Protein AF-A0A8J3Q5B9-F1 (afdb_monomer)

Secondary structure (DSSP, 8-state):
-EEEEE-GGGSS-EEEEE--S--SSHHHHHHHTT--EEEETTTEEEEEEEETTBS-TTT---SSSPPTTSEEEEEEE-TTS--EE-SS-TTT--PPTT-EEEEEEESSPPPSS--

Organism: NCBI:txid1392758

Solvent-accessible surface area (backbone atoms only — not comparable to full-atom values): 6267 Å² total; per-residue (Å²): 58,44,34,39,41,23,34,54,92,74,50,89,46,74,46,75,36,56,15,75,77,78,40,74,11,48,47,49,31,43,45,54,30,70,48,49,75,38,39,12,70,72,59,37,71,82,39,55,53,23,52,74,63,40,56,42,66,89,79,46,76,29,56,54,84,65,52,79,67,53,31,65,31,51,31,42,26,45,70,75,46,63,81,37,79,53,93,55,54,46,77,72,38,60,62,62,86,73,32,27,40,36,30,11,45,29,61,65,57,74,51,94,61,81,73

pLDDT: mean 96.19, std 2.31, range [87.81, 98.69]

Sequence (115 aa):
MTVVVDFASLGGGVTRACALGDPASGLTALTGAGFTITGTKRWGLAFVCRINGLPTAATEPCLNTPSASAYWSYWHATPGGTWSYSSAGASSYNPAPGTVEGWAFGSGAAPSVAP

Foldseek 3Di:
DKEWEAADPQDPGIDIFAQPDFQQFLVSRLVSRPWDWFAAPVPTLLFTADINCPPPCVVGVRHDHDDLFWGKWKWKAAQQGDTDGDPDRRVRDGDDPRIYIYIYTGNRDGRPDGD

Structure (mmCIF, N/CA/C/O backbone):
data_AF-A0A8J3Q5B9-F1
#
_entry.id   AF-A0A8J3Q5B9-F1
#
loop_
_atom_site.group_PDB
_atom_site.id
_atom_site.type_symbol
_atom_site.label_atom_id
_atom_site.label_alt_id
_atom_site.label_comp_id
_atom_site.label_asym_id
_atom_site.label_entity_id
_atom_site.label_seq_id
_atom_site.pdbx_PDB_ins_code
_atom_site.Cartn_x
_atom_site.Cartn_y
_atom_site.Cartn_z
_atom_site.occupancy
_atom_site.B_iso_or_equiv
_atom_site.auth_seq_id
_atom_site.auth_comp_id
_atom_site.auth_asym_id
_atom_site.auth_atom_id
_atom_site.pdbx_PDB_model_num
ATOM 1 N N . MET A 1 1 ? -9.323 -6.826 9.327 1.00 93.44 1 MET A N 1
ATOM 2 C CA . MET A 1 1 ? -9.078 -5.397 9.008 1.00 93.44 1 MET A CA 1
ATOM 3 C C . MET A 1 1 ? -9.114 -5.169 7.507 1.00 93.44 1 MET A C 1
ATOM 5 O O . MET A 1 1 ? -8.877 -6.116 6.760 1.00 93.44 1 MET A O 1
ATOM 9 N N . THR A 1 2 ? -9.420 -3.947 7.073 1.00 96.56 2 THR A N 1
ATOM 10 C CA . THR A 1 2 ? -9.440 -3.578 5.647 1.00 96.56 2 THR A CA 1
ATOM 11 C C . THR A 1 2 ? -8.056 -3.116 5.215 1.00 96.56 2 THR A C 1
ATOM 13 O O . THR A 1 2 ? -7.428 -2.318 5.905 1.00 96.56 2 THR A O 1
ATOM 16 N N . VAL A 1 3 ? -7.606 -3.592 4.058 1.00 98.12 3 VAL A N 1
ATOM 17 C CA . VAL A 1 3 ? -6.393 -3.130 3.386 1.00 98.12 3 VAL A CA 1
ATOM 18 C C . VAL A 1 3 ? -6.785 -2.486 2.065 1.00 98.12 3 VAL A C 1
ATOM 20 O O . VAL A 1 3 ? -7.493 -3.089 1.254 1.00 98.12 3 VAL A O 1
ATOM 23 N N . VAL A 1 4 ? -6.319 -1.261 1.855 1.00 98.62 4 VAL A N 1
ATOM 24 C CA . VAL A 1 4 ? -6.505 -0.483 0.631 1.00 98.62 4 VAL A CA 1
ATOM 25 C C . VAL A 1 4 ? -5.168 -0.381 -0.092 1.00 98.62 4 VAL A C 1
ATOM 27 O O . VAL A 1 4 ? -4.168 0.006 0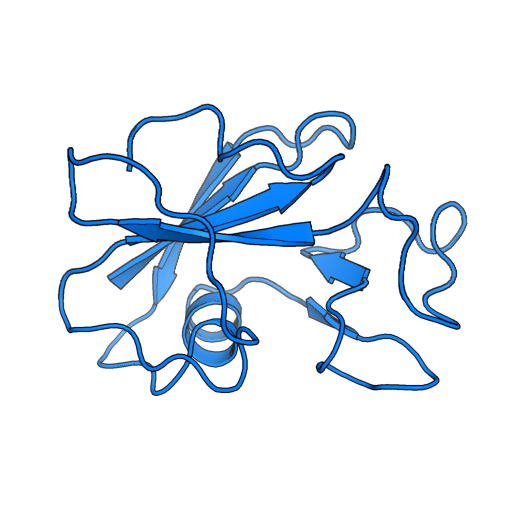.506 1.00 98.62 4 VAL A O 1
ATOM 30 N N . VAL A 1 5 ? -5.150 -0.699 -1.384 1.00 98.69 5 VAL A N 1
ATOM 31 C CA . VAL A 1 5 ? -3.991 -0.498 -2.261 1.00 98.69 5 VAL A CA 1
ATOM 32 C C . VAL A 1 5 ? -4.416 0.373 -3.435 1.00 98.69 5 VAL A C 1
ATOM 34 O O . VAL A 1 5 ? -5.255 -0.029 -4.239 1.00 98.69 5 VAL A O 1
ATOM 37 N N . ASP A 1 6 ? -3.839 1.565 -3.523 1.00 98.69 6 ASP A N 1
ATOM 38 C CA . ASP A 1 6 ? -4.010 2.507 -4.622 1.00 98.69 6 ASP A CA 1
ATOM 39 C C . ASP A 1 6 ? -2.792 2.452 -5.547 1.00 98.69 6 ASP A C 1
ATOM 41 O O . ASP A 1 6 ? -1.683 2.862 -5.190 1.00 98.69 6 ASP A O 1
ATOM 45 N N . PHE A 1 7 ? -2.998 1.922 -6.749 1.00 98.19 7 PHE A N 1
ATOM 46 C CA . PHE A 1 7 ? -1.939 1.791 -7.744 1.00 98.19 7 PHE A CA 1
ATOM 47 C C . PHE A 1 7 ? -1.651 3.104 -8.489 1.00 98.19 7 PHE A C 1
ATOM 49 O O . PHE A 1 7 ? -0.633 3.198 -9.176 1.00 98.19 7 PHE A O 1
ATOM 56 N N . ALA A 1 8 ? -2.509 4.121 -8.343 1.00 97.00 8 ALA A N 1
ATOM 57 C CA . ALA A 1 8 ? -2.348 5.453 -8.913 1.00 97.00 8 ALA A CA 1
ATOM 58 C C . ALA A 1 8 ? -1.903 5.423 -10.392 1.00 97.00 8 ALA A C 1
ATOM 60 O O . ALA A 1 8 ? -2.576 4.847 -11.251 1.00 97.00 8 ALA A O 1
ATOM 61 N N . SER A 1 9 ? -0.754 6.030 -10.699 1.00 95.81 9 SER A N 1
ATOM 62 C CA . SER A 1 9 ? -0.209 6.137 -12.057 1.00 95.81 9 SER A CA 1
ATOM 63 C C . SER A 1 9 ? 0.232 4.807 -12.675 1.00 95.81 9 SER A C 1
ATOM 65 O O . SER A 1 9 ? 0.487 4.765 -13.877 1.00 95.81 9 SER A O 1
ATOM 67 N N . LEU A 1 10 ? 0.300 3.716 -11.903 1.00 96.12 10 LEU A N 1
ATOM 68 C CA . LEU A 1 10 ? 0.607 2.380 -12.427 1.00 96.12 10 LEU A CA 1
ATOM 69 C C . LEU A 1 10 ? -0.585 1.726 -13.135 1.00 96.12 10 LEU A C 1
ATOM 71 O O . LEU A 1 10 ? -0.406 0.700 -13.791 1.00 96.12 10 LEU A O 1
ATOM 75 N N . GLY A 1 11 ? -1.785 2.304 -13.018 1.00 89.75 11 GLY A N 1
ATOM 76 C CA . GLY A 1 11 ? -3.022 1.665 -13.461 1.00 89.75 11 GLY A CA 1
ATOM 77 C C . GLY A 1 11 ? -3.461 0.543 -12.513 1.00 89.75 11 GLY A C 1
ATOM 78 O O . GLY A 1 11 ? -2.745 0.171 -11.594 1.00 89.75 11 GLY A O 1
ATOM 79 N N . GLY A 1 12 ? -4.675 0.017 -12.694 1.00 87.81 12 GLY A N 1
ATOM 80 C CA . GLY A 1 12 ? -5.274 -0.967 -11.771 1.00 87.81 12 GLY A CA 1
ATOM 81 C C . GLY A 1 12 ? -6.176 -0.360 -10.688 1.00 87.81 12 GLY A C 1
ATOM 82 O O . GLY A 1 12 ? -6.898 -1.092 -10.017 1.00 87.81 12 GLY A O 1
ATOM 83 N N . GLY A 1 13 ? -6.210 0.972 -10.576 1.00 96.38 13 GLY A N 1
ATOM 84 C CA . GLY A 1 13 ? -7.139 1.699 -9.709 1.00 96.38 13 GLY A CA 1
ATOM 85 C C . GLY A 1 13 ? -6.895 1.451 -8.221 1.00 96.38 13 GLY A C 1
ATOM 86 O O . GLY A 1 13 ? -5.767 1.213 -7.794 1.00 96.38 13 GLY A O 1
ATOM 87 N N . VAL A 1 14 ? -7.966 1.515 -7.432 1.00 98.12 14 VAL A N 1
ATOM 88 C CA . VAL A 1 14 ? -7.924 1.247 -5.992 1.00 98.12 14 VAL A CA 1
ATOM 89 C C . VAL A 1 14 ? -8.543 -0.111 -5.708 1.00 98.12 14 VAL A C 1
ATOM 91 O O . VAL A 1 14 ? -9.702 -0.356 -6.036 1.00 98.12 14 VAL A O 1
ATOM 94 N N . THR A 1 15 ? -7.781 -0.985 -5.059 1.00 98.12 15 THR A N 1
ATOM 95 C CA . THR A 1 15 ? -8.238 -2.306 -4.621 1.00 98.12 15 THR A CA 1
ATOM 96 C C . THR A 1 15 ? -8.426 -2.323 -3.112 1.00 98.12 15 THR A C 1
ATOM 98 O O . THR A 1 15 ? -7.614 -1.778 -2.366 1.00 98.12 15 THR A O 1
ATOM 101 N N . ARG A 1 16 ? -9.493 -2.981 -2.656 1.00 97.50 16 ARG A N 1
ATOM 102 C CA . ARG A 1 16 ? -9.773 -3.215 -1.238 1.00 97.50 16 ARG A CA 1
ATOM 103 C C . ARG A 1 16 ? -9.888 -4.709 -0.987 1.00 97.50 16 ARG A C 1
ATOM 105 O O . ARG A 1 16 ? -10.587 -5.396 -1.728 1.00 97.50 16 ARG A O 1
ATOM 112 N N . ALA A 1 17 ? -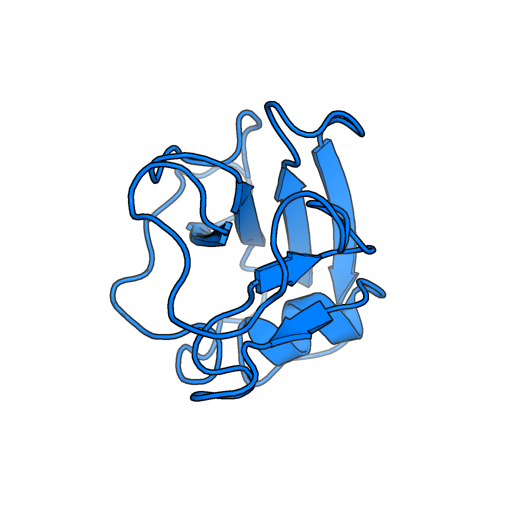9.240 -5.193 0.061 1.00 97.25 17 ALA A N 1
ATOM 113 C CA . ALA A 1 17 ? -9.385 -6.568 0.516 1.00 97.25 17 ALA A CA 1
ATOM 114 C C . ALA A 1 17 ? -9.294 -6.646 2.043 1.00 97.25 17 ALA A C 1
ATOM 116 O O . ALA A 1 17 ? -8.886 -5.693 2.708 1.00 97.25 17 ALA A O 1
ATOM 117 N N . CYS A 1 18 ? -9.706 -7.778 2.606 1.00 96.44 18 CYS A N 1
ATOM 118 C CA . CYS A 1 18 ? -9.751 -7.976 4.048 1.00 96.44 18 CYS A CA 1
ATOM 119 C C . CYS A 1 18 ? -8.644 -8.930 4.490 1.00 96.44 18 CYS A C 1
ATOM 121 O O . CYS A 1 18 ? -8.591 -10.062 4.020 1.00 96.44 18 CYS A O 1
ATOM 123 N N . ALA A 1 19 ? -7.828 -8.503 5.453 1.00 95.00 19 ALA A N 1
ATOM 124 C CA . ALA A 1 19 ? -6.985 -9.409 6.223 1.00 95.00 19 ALA A CA 1
ATOM 125 C C . ALA A 1 19 ? -7.790 -9.960 7.407 1.00 95.00 19 ALA A C 1
ATOM 127 O O . ALA A 1 19 ? -8.389 -9.188 8.170 1.00 95.00 19 ALA A O 1
ATOM 128 N N . LEU A 1 20 ? -7.829 -11.285 7.547 1.00 90.56 20 LEU A N 1
ATOM 129 C CA . LEU A 1 20 ? -8.510 -11.958 8.654 1.00 90.56 20 LEU A CA 1
ATOM 130 C C . LEU A 1 20 ? -7.662 -11.918 9.934 1.00 90.56 20 LEU A C 1
ATOM 132 O O . LEU A 1 20 ? -6.435 -11.904 9.874 1.00 90.56 20 LEU A O 1
ATOM 136 N N . GLY A 1 21 ? -8.328 -11.945 11.090 1.00 89.25 21 GLY A N 1
ATOM 137 C CA . GLY A 1 21 ? -7.672 -11.946 12.399 1.00 89.25 21 GLY A CA 1
ATOM 138 C C . GLY A 1 21 ? -7.086 -10.588 12.797 1.00 89.25 21 GLY A C 1
ATOM 139 O O . GLY A 1 21 ? -7.636 -9.542 12.442 1.00 89.25 21 GLY A O 1
ATOM 140 N N . ASP A 1 22 ? -5.983 -10.645 13.547 1.00 92.81 22 ASP A N 1
ATOM 141 C CA . ASP A 1 22 ? -5.237 -9.504 14.089 1.00 92.81 22 ASP A CA 1
ATOM 142 C C . ASP A 1 22 ? -3.787 -9.529 13.561 1.00 92.81 22 ASP A C 1
ATOM 144 O O . ASP A 1 22 ? -2.911 -10.160 14.161 1.00 92.81 22 ASP A O 1
ATOM 148 N N . PRO A 1 23 ? -3.531 -8.975 12.360 1.00 95.19 23 PRO A N 1
ATOM 149 C CA . PRO A 1 23 ? -2.198 -8.955 11.775 1.00 95.19 23 PRO A CA 1
ATOM 150 C C . PRO A 1 23 ? -1.216 -8.162 12.638 1.00 95.19 23 PRO A C 1
ATOM 152 O O . PRO A 1 23 ? -1.432 -6.990 12.910 1.00 95.19 23 PRO A O 1
ATOM 155 N N . ALA A 1 24 ? -0.079 -8.771 12.972 1.00 96.69 24 ALA A N 1
ATOM 156 C CA . ALA A 1 24 ? 0.939 -8.160 13.831 1.00 96.69 24 ALA A CA 1
ATOM 157 C C . ALA A 1 24 ? 1.710 -6.992 13.178 1.00 96.69 24 ALA A C 1
ATOM 159 O O . ALA A 1 24 ? 2.545 -6.356 13.821 1.00 96.69 24 ALA A O 1
ATOM 160 N N . SER A 1 25 ? 1.508 -6.761 11.877 1.00 97.56 25 SER A N 1
ATOM 161 C CA . SER A 1 25 ? 2.125 -5.669 11.128 1.00 97.56 25 SER A CA 1
ATOM 162 C C . SER A 1 25 ? 1.381 -5.294 9.842 1.00 97.56 25 SER A C 1
ATOM 164 O O . SER A 1 25 ? 0.651 -6.118 9.278 1.00 97.56 25 SER A O 1
ATOM 166 N N . GLY A 1 26 ? 1.652 -4.104 9.301 1.00 97.12 26 GLY A N 1
ATOM 167 C CA . GLY A 1 26 ? 1.161 -3.675 7.985 1.00 97.12 26 GLY A CA 1
ATOM 168 C C . GLY A 1 26 ? 1.530 -4.623 6.836 1.00 97.12 26 GLY A C 1
ATOM 169 O O . GLY A 1 26 ? 0.715 -4.865 5.947 1.00 97.12 26 GLY A O 1
ATOM 170 N N . LEU A 1 27 ? 2.721 -5.236 6.865 1.00 97.62 27 LEU A N 1
ATOM 171 C CA . LEU A 1 27 ? 3.098 -6.260 5.880 1.00 97.62 27 LEU A CA 1
ATOM 172 C C . LEU A 1 27 ? 2.253 -7.525 6.008 1.00 97.62 27 LEU A C 1
ATOM 174 O O . LEU A 1 27 ? 1.821 -8.071 4.995 1.00 97.62 27 LEU A O 1
ATOM 178 N N . THR A 1 28 ? 2.009 -7.989 7.236 1.00 97.62 28 THR A N 1
ATOM 179 C CA . THR A 1 28 ? 1.152 -9.162 7.466 1.00 97.62 28 THR A CA 1
ATOM 180 C C . TH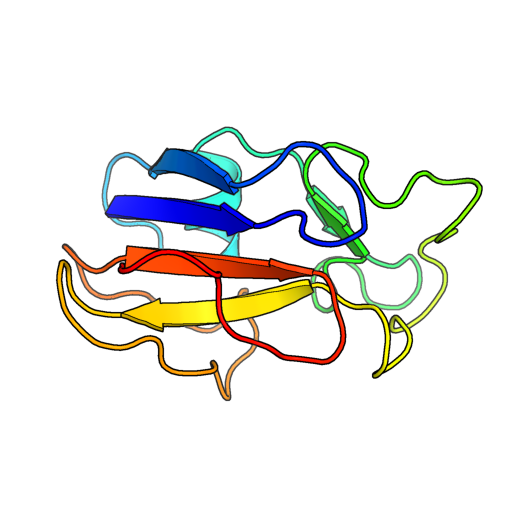R A 1 28 ? -0.309 -8.875 7.143 1.00 97.62 28 THR A C 1
ATOM 182 O O . THR A 1 28 ? -1.008 -9.769 6.678 1.00 97.62 28 THR A O 1
ATOM 185 N N . ALA A 1 29 ? -0.768 -7.633 7.326 1.00 97.94 29 ALA A N 1
ATOM 186 C CA . ALA A 1 29 ? -2.084 -7.209 6.874 1.00 97.94 29 ALA A CA 1
ATOM 187 C C . ALA A 1 29 ? -2.155 -7.258 5.343 1.00 97.94 29 ALA A C 1
ATOM 189 O O . ALA A 1 29 ? -3.060 -7.872 4.786 1.00 97.94 29 ALA A O 1
ATOM 190 N N . LEU A 1 30 ? -1.164 -6.686 4.653 1.00 98.31 30 LEU A N 1
ATOM 191 C CA . LEU A 1 30 ? -1.124 -6.650 3.193 1.00 98.31 30 LEU A CA 1
ATOM 192 C C . LEU A 1 30 ? -1.117 -8.056 2.575 1.00 98.31 30 LEU A C 1
ATOM 194 O O . LEU A 1 30 ? -1.946 -8.355 1.715 1.00 98.31 30 LEU A O 1
ATOM 198 N N . THR A 1 31 ? -0.240 -8.948 3.038 1.00 97.81 31 THR A N 1
ATOM 199 C CA . THR A 1 31 ? -0.195 -10.329 2.529 1.00 97.81 31 THR A CA 1
ATOM 200 C C . THR A 1 31 ? -1.394 -11.156 2.983 1.00 97.81 31 THR A C 1
ATOM 202 O O . THR A 1 31 ? -1.937 -11.922 2.190 1.00 97.81 31 THR A O 1
ATOM 205 N N . GLY A 1 32 ? -1.864 -10.967 4.219 1.00 97.56 32 GLY A N 1
ATOM 206 C CA . GLY A 1 32 ? -3.062 -11.619 4.750 1.00 97.56 32 GLY A CA 1
ATOM 207 C C . GLY A 1 32 ? -4.349 -11.221 4.022 1.00 97.56 32 GLY A C 1
ATOM 208 O O . GLY A 1 32 ? -5.291 -12.006 3.981 1.00 97.56 32 GLY A O 1
ATOM 209 N N . ALA A 1 33 ? -4.378 -10.038 3.402 1.00 97.94 33 ALA A N 1
ATOM 210 C CA . ALA A 1 33 ? -5.452 -9.590 2.518 1.00 97.94 33 ALA A CA 1
ATOM 211 C C . ALA A 1 33 ? -5.340 -10.141 1.080 1.00 97.94 33 ALA A C 1
ATOM 213 O O . ALA A 1 33 ? -6.181 -9.831 0.239 1.00 97.94 33 ALA A O 1
ATOM 214 N N . GLY A 1 34 ? -4.327 -10.964 0.787 1.00 98.12 34 GLY A N 1
ATOM 215 C CA . GLY A 1 34 ? -4.155 -11.642 -0.501 1.00 98.12 34 GLY A CA 1
ATOM 216 C C . GLY A 1 34 ? -3.304 -10.885 -1.521 1.00 98.12 34 GLY A C 1
ATOM 217 O O . GLY A 1 34 ? -3.182 -11.335 -2.660 1.00 98.12 34 GLY A O 1
ATOM 218 N N . PHE A 1 35 ? -2.690 -9.761 -1.143 1.00 98.44 35 PHE A N 1
ATOM 219 C CA . PHE A 1 35 ? -1.773 -9.052 -2.029 1.00 98.44 35 PHE A CA 1
ATOM 220 C C . PHE A 1 35 ? -0.407 -9.739 -2.065 1.00 98.44 35 PHE A C 1
ATOM 222 O O . PHE A 1 35 ? 0.168 -10.104 -1.038 1.00 98.44 35 PHE A O 1
ATOM 229 N N . THR A 1 36 ? 0.152 -9.868 -3.264 1.00 98.19 36 THR A N 1
ATOM 230 C CA . THR A 1 36 ? 1.534 -10.323 -3.434 1.00 98.19 36 THR A CA 1
ATOM 231 C C . THR A 1 36 ? 2.473 -9.135 -3.307 1.00 98.19 36 THR A C 1
ATOM 233 O O . THR A 1 36 ? 2.193 -8.059 -3.833 1.00 98.19 36 THR A O 1
ATOM 236 N N . ILE A 1 37 ? 3.598 -9.320 -2.619 1.00 98.19 37 ILE A N 1
ATOM 237 C CA . ILE A 1 37 ? 4.574 -8.253 -2.394 1.00 98.19 37 ILE A CA 1
ATOM 238 C C . ILE A 1 37 ? 5.962 -8.689 -2.832 1.00 98.19 37 ILE A C 1
ATOM 240 O O . ILE A 1 37 ? 6.343 -9.851 -2.702 1.00 98.19 37 ILE A O 1
ATOM 244 N N . THR A 1 38 ? 6.738 -7.748 -3.353 1.00 98.31 38 THR A N 1
ATOM 245 C CA . THR A 1 38 ? 8.165 -7.941 -3.612 1.00 98.31 38 THR A CA 1
ATOM 246 C C . THR A 1 38 ? 8.950 -6.866 -2.885 1.00 98.31 38 THR A C 1
ATOM 248 O O . THR A 1 38 ? 8.603 -5.687 -2.949 1.00 98.31 38 THR A O 1
ATOM 251 N N . GLY A 1 39 ? 10.006 -7.285 -2.193 1.00 97.50 39 GLY A N 1
ATOM 252 C CA . GLY A 1 39 ? 10.976 -6.393 -1.575 1.00 97.50 39 GLY A CA 1
ATOM 253 C C . GLY A 1 39 ? 12.165 -6.108 -2.486 1.00 97.50 39 GLY A C 1
ATOM 254 O O . GLY A 1 39 ? 12.360 -6.753 -3.517 1.00 97.50 39 GLY A O 1
ATOM 255 N N . THR A 1 40 ? 12.997 -5.159 -2.083 1.00 97.44 40 THR A N 1
ATOM 256 C CA . THR A 1 40 ? 14.263 -4.889 -2.778 1.00 97.44 40 THR A CA 1
ATOM 257 C C . THR A 1 40 ? 15.284 -6.004 -2.534 1.00 97.44 40 THR A C 1
ATOM 259 O O . THR A 1 40 ? 15.265 -6.662 -1.497 1.00 97.44 40 THR A O 1
ATOM 262 N N . LYS A 1 41 ? 16.235 -6.205 -3.449 1.00 97.25 41 LYS A N 1
ATOM 263 C CA . LYS A 1 41 ? 17.324 -7.177 -3.277 1.00 97.25 41 LYS A CA 1
ATOM 264 C C . LYS A 1 41 ? 18.254 -6.784 -2.136 1.00 97.25 41 LYS A C 1
ATOM 266 O O . LYS A 1 41 ? 18.691 -7.650 -1.389 1.00 97.25 41 LYS A O 1
ATOM 271 N N . ARG A 1 42 ? 18.556 -5.489 -2.000 1.00 97.31 42 ARG A N 1
ATOM 272 C CA . ARG A 1 42 ? 19.484 -4.996 -0.977 1.00 97.31 42 ARG A CA 1
ATOM 273 C C . ARG A 1 42 ? 18.906 -5.043 0.438 1.00 97.31 42 ARG A C 1
ATOM 275 O O . ARG A 1 42 ? 19.656 -5.297 1.373 1.00 97.31 42 ARG A O 1
ATOM 282 N N . TRP A 1 43 ? 17.607 -4.789 0.595 1.00 95.50 43 TRP A N 1
ATOM 283 C CA . TRP A 1 43 ? 16.991 -4.574 1.912 1.00 95.50 43 TRP A CA 1
ATOM 284 C C . TRP A 1 43 ? 15.787 -5.479 2.201 1.00 95.50 43 TRP A C 1
ATOM 286 O O . TRP A 1 43 ? 15.126 -5.325 3.227 1.00 95.50 43 TRP A O 1
ATOM 296 N N . GLY A 1 44 ? 15.462 -6.410 1.304 1.00 96.12 44 GLY A N 1
ATOM 297 C CA . GLY A 1 44 ? 14.285 -7.263 1.433 1.00 96.12 44 GLY A CA 1
ATOM 298 C C . GLY A 1 44 ? 13.001 -6.442 1.555 1.00 96.12 44 GLY A C 1
ATOM 299 O O . GLY A 1 44 ? 12.824 -5.426 0.880 1.00 96.12 44 GLY A O 1
ATOM 300 N N . LEU A 1 45 ? 12.110 -6.879 2.448 1.00 95.81 45 LEU A N 1
ATOM 301 C CA . LEU A 1 45 ? 10.812 -6.245 2.704 1.00 95.81 45 LEU A CA 1
ATOM 302 C C . LEU A 1 45 ? 10.882 -4.972 3.560 1.00 95.81 45 LEU A C 1
ATOM 304 O O . LEU A 1 45 ? 9.843 -4.361 3.795 1.00 95.81 45 LEU A O 1
ATOM 308 N N . ALA A 1 46 ? 12.074 -4.524 3.975 1.00 92.06 46 ALA A N 1
ATOM 309 C CA . ALA A 1 46 ? 12.219 -3.187 4.558 1.00 92.06 46 ALA A CA 1
ATOM 310 C C . ALA A 1 46 ? 11.821 -2.087 3.554 1.00 92.06 46 ALA A C 1
ATOM 312 O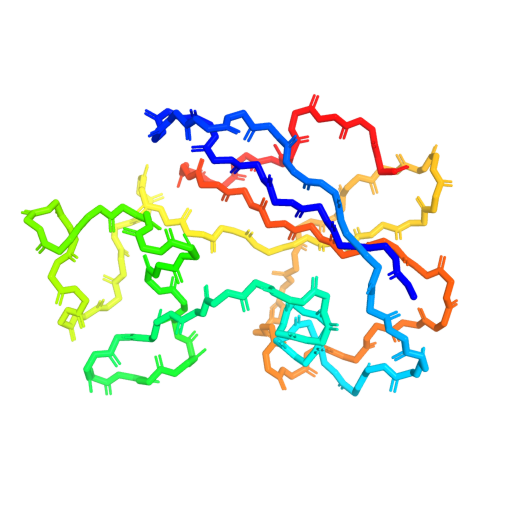 O . ALA A 1 46 ? 11.396 -1.008 3.953 1.00 92.06 46 ALA A O 1
ATOM 313 N N . PHE A 1 47 ? 11.908 -2.387 2.253 1.00 93.94 47 PHE A N 1
ATOM 314 C CA . PHE A 1 47 ? 11.343 -1.578 1.180 1.00 93.94 47 PHE A CA 1
ATOM 315 C C . PHE A 1 47 ? 10.496 -2.463 0.269 1.00 93.94 47 PHE A C 1
ATOM 317 O O . PHE A 1 47 ? 11.036 -3.279 -0.483 1.00 93.94 47 PHE A O 1
ATOM 324 N N . VAL A 1 48 ? 9.175 -2.289 0.315 1.00 97.06 48 VAL A N 1
ATOM 325 C CA . VAL A 1 48 ? 8.263 -2.899 -0.660 1.00 97.06 48 VAL A C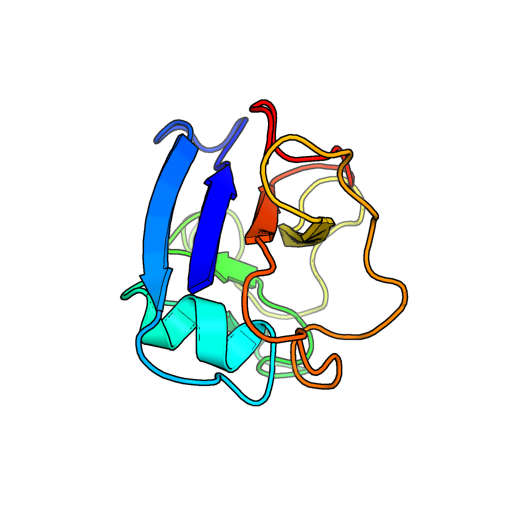A 1
ATOM 326 C C . VAL A 1 48 ? 8.440 -2.172 -1.987 1.00 97.06 48 VAL A C 1
ATOM 328 O O . VAL A 1 48 ? 8.155 -0.983 -2.102 1.00 97.06 48 VAL A O 1
ATOM 331 N N . CYS A 1 49 ? 8.938 -2.884 -2.991 1.00 96.94 49 CYS A N 1
ATOM 332 C CA . CYS A 1 49 ? 9.142 -2.332 -4.325 1.00 96.94 49 CYS A CA 1
ATOM 333 C C . CYS A 1 49 ? 7.973 -2.646 -5.266 1.00 96.94 49 CYS A C 1
ATOM 335 O O . CYS A 1 49 ? 7.709 -1.861 -6.171 1.00 96.94 49 CYS A O 1
ATOM 337 N N . ARG A 1 50 ? 7.255 -3.762 -5.058 1.00 98.06 50 ARG A N 1
ATOM 338 C CA . ARG A 1 50 ? 6.063 -4.108 -5.847 1.00 98.06 50 ARG A CA 1
ATOM 339 C C . ARG A 1 50 ? 4.937 -4.633 -4.980 1.00 98.06 50 ARG A C 1
ATOM 341 O O . ARG A 1 50 ? 5.187 -5.406 -4.055 1.00 98.06 50 ARG A O 1
ATOM 348 N N . ILE A 1 51 ? 3.715 -4.301 -5.378 1.00 98.50 51 ILE A N 1
ATOM 349 C CA . ILE A 1 51 ? 2.483 -4.942 -4.922 1.00 98.50 51 ILE A CA 1
ATOM 350 C C . ILE A 1 51 ? 1.774 -5.469 -6.169 1.00 98.50 51 ILE A C 1
ATOM 352 O O . ILE A 1 51 ? 1.686 -4.759 -7.167 1.00 98.50 51 ILE A O 1
ATOM 356 N N . ASN A 1 52 ? 1.338 -6.729 -6.164 1.00 98.00 52 ASN A N 1
ATOM 357 C CA . ASN A 1 52 ? 0.698 -7.387 -7.313 1.00 98.00 52 ASN A CA 1
ATOM 358 C C . ASN A 1 52 ? 1.466 -7.227 -8.636 1.00 98.00 52 ASN A C 1
ATOM 360 O O . ASN A 1 52 ? 0.884 -7.052 -9.701 1.00 98.00 52 ASN A O 1
ATOM 364 N N . GLY A 1 53 ? 2.799 -7.284 -8.560 1.00 97.25 53 GLY A N 1
ATOM 365 C CA . GLY A 1 53 ? 3.679 -7.176 -9.725 1.00 97.25 53 GLY A CA 1
ATOM 366 C C . GLY A 1 53 ? 3.839 -5.763 -10.296 1.00 97.25 53 GLY A C 1
ATOM 367 O O . GLY A 1 53 ? 4.505 -5.623 -11.321 1.00 97.25 53 GLY A O 1
ATOM 368 N N . LEU A 1 54 ? 3.283 -4.734 -9.646 1.00 97.75 54 LEU A N 1
ATOM 369 C CA . LEU A 1 54 ? 3.368 -3.336 -10.068 1.00 97.75 54 LEU A CA 1
ATOM 370 C C . LEU A 1 54 ? 4.238 -2.493 -9.107 1.00 97.75 54 LEU A C 1
ATOM 372 O O . LEU A 1 54 ? 4.097 -2.631 -7.888 1.00 97.75 54 LEU A O 1
ATOM 376 N N . PRO A 1 55 ? 5.124 -1.612 -9.622 1.00 97.19 55 PRO A N 1
ATOM 377 C CA . PRO A 1 55 ? 5.503 -1.464 -11.033 1.00 97.19 55 PRO A CA 1
ATOM 378 C C . PRO A 1 55 ? 6.139 -2.741 -11.594 1.00 97.19 55 PRO A C 1
ATOM 380 O O . PRO A 1 55 ? 6.700 -3.537 -10.845 1.00 97.19 55 PRO A O 1
ATOM 383 N N . THR A 1 56 ? 6.074 -2.942 -12.912 1.00 96.56 56 THR A N 1
ATOM 384 C CA . THR A 1 56 ? 6.638 -4.155 -13.531 1.00 96.56 56 THR A CA 1
ATOM 385 C C . THR A 1 56 ? 8.147 -4.264 -13.303 1.00 96.56 56 THR A C 1
ATOM 387 O O . THR A 1 56 ? 8.829 -3.276 -13.026 1.00 96.56 56 THR A O 1
ATOM 390 N N . ALA A 1 57 ? 8.705 -5.463 -13.484 1.00 94.69 57 ALA A N 1
ATOM 391 C CA . ALA A 1 57 ? 10.143 -5.675 -13.334 1.00 94.69 57 ALA A CA 1
ATOM 392 C C . ALA A 1 57 ? 11.014 -4.908 -14.339 1.00 94.69 57 ALA A C 1
ATOM 394 O O . ALA A 1 57 ? 12.183 -4.661 -14.051 1.00 94.69 57 ALA A O 1
ATOM 395 N N . ALA A 1 58 ? 10.447 -4.511 -15.482 1.00 94.44 58 ALA A N 1
ATOM 396 C CA . ALA A 1 58 ? 11.120 -3.647 -16.445 1.00 94.44 58 ALA A CA 1
ATOM 397 C C . ALA A 1 58 ? 11.205 -2.188 -15.959 1.00 94.44 58 ALA A C 1
ATOM 399 O O . ALA A 1 58 ? 12.150 -1.486 -16.302 1.00 94.44 58 ALA A O 1
ATOM 400 N N . THR A 1 59 ? 10.232 -1.739 -15.161 1.00 94.25 59 THR A N 1
ATOM 401 C CA . THR A 1 59 ? 10.151 -0.363 -14.648 1.00 94.25 59 THR A CA 1
ATOM 402 C C . THR A 1 59 ? 10.929 -0.195 -13.348 1.00 94.25 59 THR A C 1
ATOM 404 O O . THR A 1 59 ? 11.707 0.740 -13.206 1.00 94.25 59 THR A O 1
ATOM 407 N N . GLU A 1 60 ? 10.727 -1.106 -12.401 1.00 95.06 60 GLU A N 1
ATOM 408 C CA . GLU A 1 60 ? 11.400 -1.102 -11.106 1.00 95.06 60 GLU A CA 1
ATOM 409 C C . GLU A 1 60 ? 12.077 -2.460 -10.945 1.00 95.06 60 GLU A C 1
ATOM 411 O O . GLU A 1 60 ? 11.366 -3.434 -10.719 1.00 95.06 60 GLU A O 1
ATOM 416 N N . PRO A 1 61 ? 13.410 -2.588 -11.083 1.00 95.12 61 PRO A N 1
ATOM 417 C CA . PRO A 1 61 ? 14.112 -3.870 -10.981 1.00 95.12 61 PRO A CA 1
ATOM 418 C C . PRO A 1 61 ? 14.247 -4.383 -9.535 1.00 95.12 61 PRO A C 1
ATOM 420 O O . PRO A 1 61 ? 14.722 -5.503 -9.326 1.00 95.12 61 PRO A O 1
ATOM 423 N N . CYS A 1 62 ? 13.811 -3.604 -8.540 1.00 96.44 62 CYS A N 1
ATOM 424 C CA . CYS A 1 62 ? 13.869 -3.901 -7.111 1.00 96.44 62 CYS A CA 1
ATOM 425 C C . CYS A 1 62 ? 15.288 -4.134 -6.604 1.00 96.44 62 CYS A C 1
ATOM 427 O O . CYS A 1 62 ? 15.517 -5.027 -5.795 1.00 96.44 62 CYS A O 1
ATOM 429 N N . LEU A 1 63 ? 16.279 -3.383 -7.083 1.00 97.19 63 LEU A N 1
ATOM 430 C CA . LEU A 1 63 ? 17.664 -3.586 -6.641 1.00 97.19 63 LEU A CA 1
ATOM 431 C C . LEU A 1 63 ? 17.939 -2.884 -5.307 1.00 97.19 63 LEU A C 1
ATOM 433 O O . LEU A 1 63 ? 18.455 -3.502 -4.376 1.00 97.19 63 LEU A O 1
ATOM 437 N N . ASN A 1 64 ? 17.558 -1.611 -5.219 1.00 96.19 64 ASN A N 1
ATOM 438 C CA . ASN A 1 64 ? 17.808 -0.717 -4.091 1.00 96.19 64 ASN A CA 1
ATOM 439 C C . ASN A 1 64 ? 16.504 -0.051 -3.640 1.00 96.19 64 ASN A C 1
ATOM 441 O O . ASN A 1 64 ? 15.443 -0.332 -4.189 1.00 96.19 64 ASN A O 1
ATOM 445 N N . THR A 1 65 ? 16.597 0.831 -2.645 1.00 93.94 65 THR A N 1
ATOM 446 C CA . THR A 1 65 ? 15.497 1.702 -2.220 1.00 93.94 65 THR A CA 1
ATOM 447 C C . THR A 1 65 ? 14.869 2.414 -3.428 1.00 93.94 65 THR A C 1
ATOM 449 O O . THR A 1 65 ? 15.619 3.033 -4.191 1.00 93.94 65 THR A O 1
ATOM 452 N N . PRO A 1 66 ? 13.536 2.327 -3.613 1.00 91.94 66 PRO A N 1
ATOM 453 C CA . PRO A 1 66 ? 12.844 3.018 -4.697 1.00 91.94 66 PRO A CA 1
ATOM 454 C C . PRO A 1 66 ? 13.046 4.536 -4.645 1.00 91.94 66 PRO A C 1
ATOM 456 O O . PRO A 1 66 ? 13.335 5.108 -3.591 1.00 91.94 66 PRO A O 1
ATOM 459 N N . SER A 1 67 ? 12.871 5.198 -5.790 1.00 93.12 67 SER A N 1
ATOM 460 C CA . SER A 1 67 ? 12.930 6.661 -5.869 1.00 93.12 67 SER A CA 1
ATOM 461 C C . SER A 1 67 ? 11.886 7.304 -4.953 1.00 93.12 67 SER A C 1
ATOM 463 O O . SER A 1 67 ? 10.736 6.873 -4.919 1.00 93.12 67 SER A O 1
ATOM 465 N N . ALA A 1 68 ? 12.240 8.415 -4.302 1.00 92.25 68 ALA A N 1
ATOM 466 C CA . ALA A 1 68 ? 11.300 9.203 -3.500 1.00 92.25 68 ALA A CA 1
ATOM 467 C C . ALA A 1 68 ? 10.127 9.783 -4.320 1.00 92.25 68 ALA A C 1
ATOM 469 O O . ALA A 1 68 ? 9.116 10.187 -3.753 1.00 92.25 68 ALA A O 1
ATOM 470 N N . SER A 1 69 ? 10.239 9.822 -5.651 1.00 93.56 69 SER A N 1
ATOM 471 C CA . SER A 1 69 ? 9.147 10.221 -6.547 1.00 93.56 69 SER A CA 1
ATOM 472 C C . SER A 1 69 ? 8.231 9.068 -6.980 1.00 93.56 69 SER A C 1
ATOM 474 O O . SER A 1 69 ? 7.189 9.329 -7.577 1.00 93.56 69 SER A O 1
ATOM 476 N N . ALA A 1 70 ? 8.613 7.812 -6.729 1.00 95.19 70 ALA A N 1
ATOM 477 C CA . ALA A 1 70 ? 7.927 6.631 -7.248 1.00 95.19 70 ALA A CA 1
ATOM 478 C C . ALA A 1 70 ? 8.144 5.418 -6.326 1.00 95.19 70 ALA A C 1
ATOM 480 O O . ALA A 1 70 ? 8.971 4.547 -6.601 1.00 95.19 70 ALA A O 1
ATOM 481 N N . TYR A 1 71 ? 7.407 5.376 -5.215 1.00 97.38 71 TYR A N 1
ATOM 482 C CA . TYR A 1 71 ? 7.481 4.307 -4.218 1.00 97.38 71 TYR A CA 1
ATOM 483 C C . TYR A 1 71 ? 6.106 3.969 -3.632 1.00 97.38 71 TYR A C 1
ATOM 485 O O . TYR A 1 71 ? 5.147 4.729 -3.766 1.00 97.38 71 TYR A O 1
ATOM 493 N N . TRP A 1 72 ? 6.024 2.822 -2.956 1.00 98.31 72 TRP A N 1
ATOM 494 C CA . TRP A 1 72 ? 4.861 2.433 -2.162 1.00 98.31 72 TRP A CA 1
ATOM 495 C C . TRP A 1 72 ? 4.915 3.097 -0.786 1.00 98.31 72 TRP A C 1
ATOM 497 O O . TRP A 1 72 ? 5.689 2.693 0.082 1.00 98.31 72 TRP A O 1
ATOM 507 N N . SER A 1 73 ? 4.093 4.125 -0.603 1.00 98.19 73 SER A N 1
ATOM 508 C CA . SER A 1 73 ? 3.879 4.780 0.688 1.00 98.19 73 SER A CA 1
ATOM 509 C C . SER A 1 73 ? 2.886 3.994 1.542 1.00 98.19 73 SER A C 1
ATOM 511 O O . SER A 1 73 ? 1.967 3.375 1.004 1.00 98.19 73 SER A O 1
ATOM 513 N N . TYR A 1 74 ? 3.082 4.009 2.860 1.00 98.50 74 TYR A N 1
ATOM 514 C CA . TYR A 1 74 ? 2.307 3.226 3.822 1.00 98.50 74 TYR A CA 1
ATOM 515 C C . TYR A 1 74 ? 1.545 4.138 4.788 1.00 98.50 74 TYR A C 1
ATOM 517 O O . TYR A 1 74 ? 2.088 5.123 5.293 1.00 98.50 74 TYR A O 1
ATOM 525 N N . TRP A 1 75 ? 0.281 3.798 5.026 1.00 98.62 75 TRP A N 1
ATOM 526 C CA . TRP A 1 75 ? -0.709 4.633 5.692 1.00 98.62 75 TRP A CA 1
ATOM 527 C C . TRP A 1 75 ? -1.571 3.815 6.647 1.00 98.62 75 TRP A C 1
ATOM 529 O O . TRP A 1 75 ? -1.809 2.630 6.424 1.00 98.62 75 TRP A O 1
ATOM 539 N N . HIS A 1 76 ? -2.108 4.478 7.665 1.00 97.69 76 HIS A N 1
ATOM 540 C CA . HIS A 1 76 ? -3.082 3.901 8.589 1.00 97.69 76 HIS A CA 1
ATOM 541 C C . HIS A 1 76 ? -4.191 4.911 8.902 1.00 97.69 76 HIS A C 1
ATOM 543 O O . HIS A 1 76 ? -3.973 6.127 8.871 1.00 97.69 76 HIS A O 1
ATOM 549 N N . ALA A 1 77 ? -5.388 4.416 9.201 1.00 97.94 77 ALA A N 1
ATOM 550 C CA . ALA A 1 77 ? -6.550 5.231 9.549 1.00 97.94 77 ALA A CA 1
ATOM 551 C C . ALA A 1 77 ? -7.592 4.434 10.347 1.00 97.94 77 ALA A C 1
ATOM 553 O O . ALA A 1 77 ? -7.566 3.205 10.395 1.00 97.94 77 ALA A O 1
ATOM 554 N N . THR A 1 78 ? -8.559 5.131 10.942 1.00 96.44 78 THR A N 1
ATOM 555 C CA . THR A 1 78 ? -9.829 4.520 11.360 1.00 96.44 78 THR A CA 1
ATOM 556 C C . THR A 1 78 ? -10.825 4.541 10.195 1.00 96.44 78 THR A C 1
ATOM 558 O O . THR A 1 78 ? -10.740 5.447 9.361 1.00 96.44 78 THR A O 1
ATOM 561 N N . PRO A 1 79 ? -11.794 3.609 10.131 1.00 95.06 79 PRO A N 1
ATOM 562 C CA . PRO A 1 79 ? -12.835 3.629 9.102 1.00 95.06 79 PRO A CA 1
ATOM 563 C C . PRO A 1 79 ? -13.567 4.979 9.052 1.00 95.06 79 PRO A C 1
ATOM 565 O O . PRO A 1 79 ? -13.985 5.489 10.093 1.00 95.06 79 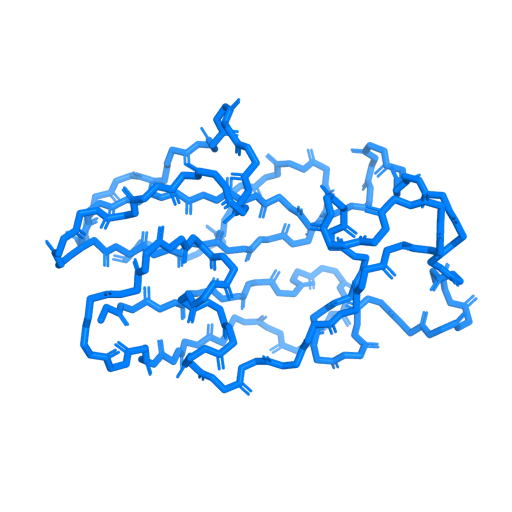PRO A O 1
ATOM 568 N N . GLY A 1 80 ? -13.695 5.572 7.861 1.00 93.00 80 GLY A N 1
ATOM 569 C CA . GLY A 1 80 ? -14.302 6.898 7.667 1.00 93.00 80 GLY A CA 1
ATOM 570 C C . GLY A 1 80 ? -13.490 8.080 8.218 1.00 93.00 80 GLY A C 1
ATOM 571 O O . GLY A 1 80 ? -13.994 9.201 8.241 1.00 93.00 80 GLY A O 1
ATOM 572 N N . GLY A 1 81 ? -12.261 7.841 8.687 1.00 95.88 81 GLY A N 1
ATOM 573 C CA . GLY A 1 81 ? -11.354 8.861 9.210 1.00 95.88 81 GLY A CA 1
ATOM 574 C C . GLY A 1 81 ? -10.449 9.478 8.141 1.00 95.88 81 GLY A C 1
ATOM 575 O O . GLY A 1 81 ? -10.772 9.515 6.955 1.00 95.88 81 GLY A O 1
ATOM 576 N N . THR A 1 82 ? -9.276 9.941 8.574 1.00 97.12 82 THR A N 1
ATOM 577 C CA . THR A 1 82 ? -8.255 10.543 7.704 1.00 97.12 82 THR A CA 1
ATOM 578 C C . THR A 1 82 ? -7.017 9.658 7.655 1.00 97.12 82 THR A C 1
ATOM 580 O O . THR A 1 82 ? -6.589 9.129 8.682 1.00 97.12 82 THR A O 1
ATOM 583 N N . TRP A 1 83 ? -6.416 9.526 6.472 1.00 98.44 83 TRP A N 1
ATOM 584 C CA . TRP A 1 83 ? -5.142 8.835 6.302 1.00 98.44 83 TRP A CA 1
ATOM 585 C C . TRP A 1 83 ? -4.012 9.523 7.067 1.00 98.44 83 TRP A C 1
ATOM 587 O O . TRP A 1 83 ? -3.790 10.724 6.920 1.00 98.44 83 TRP A O 1
ATOM 597 N N . SER A 1 84 ? -3.253 8.738 7.826 1.00 98.31 84 SER A N 1
ATOM 598 C CA . SER A 1 84 ? -1.997 9.157 8.440 1.00 98.31 84 SER A CA 1
ATOM 599 C C . SER A 1 84 ? -0.835 8.438 7.773 1.00 98.31 84 SER A C 1
ATOM 601 O O . SER A 1 84 ? -0.847 7.211 7.674 1.00 98.31 84 SER A O 1
ATOM 603 N N . TYR A 1 85 ? 0.165 9.199 7.320 1.00 97.88 85 TYR A N 1
ATOM 604 C CA . TYR A 1 85 ? 1.403 8.631 6.789 1.00 97.88 85 TYR A CA 1
ATOM 605 C C . TYR A 1 85 ? 2.134 7.918 7.925 1.00 97.88 85 TYR A C 1
ATOM 607 O O . TYR A 1 85 ? 2.288 8.484 9.011 1.00 97.88 85 TYR A O 1
ATOM 615 N N . SER A 1 86 ? 2.597 6.694 7.690 1.00 97.12 86 SER A N 1
ATOM 616 C CA . SER A 1 86 ? 3.303 5.941 8.721 1.00 97.12 86 SER A CA 1
ATOM 617 C C . SER A 1 86 ? 4.743 6.427 8.872 1.00 97.12 86 SER A C 1
ATOM 619 O O . SER A 1 86 ? 5.527 6.420 7.924 1.00 97.12 86 SER A O 1
ATOM 621 N N . SER A 1 87 ? 5.122 6.820 10.087 1.00 93.88 87 SER A N 1
ATOM 622 C CA . SER A 1 87 ? 6.513 7.132 10.442 1.00 93.88 87 SER A CA 1
ATOM 623 C C . SER A 1 87 ? 7.344 5.885 10.770 1.00 93.88 87 SER A C 1
ATOM 625 O O . SER A 1 87 ? 8.552 5.988 10.985 1.00 93.88 87 SER A O 1
ATOM 627 N N . ALA A 1 88 ? 6.713 4.709 10.799 1.00 94.38 88 ALA A N 1
ATOM 628 C CA . ALA A 1 88 ? 7.347 3.422 11.040 1.00 94.38 88 ALA A CA 1
ATOM 629 C C . ALA A 1 88 ? 7.327 2.554 9.772 1.00 94.38 88 ALA A C 1
ATOM 631 O O . ALA A 1 88 ? 6.466 2.688 8.903 1.00 94.38 88 ALA A O 1
ATOM 632 N N . GLY A 1 89 ? 8.267 1.612 9.678 1.00 92.38 89 GLY A N 1
ATOM 633 C CA . GLY A 1 89 ? 8.238 0.612 8.615 1.00 92.38 89 GLY A CA 1
ATOM 634 C C . GLY A 1 89 ? 7.005 -0.288 8.739 1.00 92.38 89 GLY A C 1
ATOM 635 O O . GLY A 1 89 ? 6.592 -0.650 9.842 1.00 92.38 89 GLY A O 1
ATOM 636 N N . ALA A 1 90 ? 6.443 -0.715 7.609 1.00 95.00 90 ALA A N 1
ATOM 637 C CA . ALA A 1 90 ? 5.268 -1.589 7.588 1.00 95.00 90 ALA A CA 1
ATOM 638 C C . ALA A 1 90 ? 5.501 -2.969 8.230 1.00 95.00 90 ALA A C 1
ATOM 640 O O . ALA A 1 90 ? 4.543 -3.665 8.547 1.00 95.00 90 ALA A O 1
ATOM 641 N N . SER A 1 91 ? 6.758 -3.379 8.424 1.00 94.88 91 SER A N 1
ATOM 642 C CA . SER A 1 91 ? 7.120 -4.588 9.173 1.00 94.88 91 SER A CA 1
ATOM 643 C C . SER A 1 91 ? 7.121 -4.392 10.692 1.00 94.88 91 SER A C 1
ATOM 645 O O . SER A 1 91 ? 7.164 -5.377 11.419 1.00 94.88 91 SER A O 1
ATOM 647 N N . SER A 1 92 ? 7.149 -3.145 11.174 1.00 94.69 92 SER A N 1
ATOM 648 C CA . SER A 1 92 ? 7.306 -2.806 12.596 1.00 94.69 92 SER A CA 1
ATOM 649 C C . SER A 1 92 ? 6.095 -2.102 13.205 1.00 94.69 92 SER A C 1
ATOM 651 O O . SER A 1 92 ? 5.970 -2.069 14.425 1.00 94.69 92 SER A O 1
ATOM 653 N N . TYR A 1 93 ? 5.223 -1.507 12.390 1.00 96.38 93 TYR A N 1
ATOM 654 C CA . TYR A 1 93 ? 3.972 -0.928 12.873 1.00 96.38 93 TYR A CA 1
ATOM 655 C C . TYR A 1 93 ? 2.942 -2.029 13.114 1.00 96.38 93 TYR A C 1
ATOM 657 O O . TYR A 1 93 ? 2.602 -2.722 12.160 1.00 96.38 93 TYR A O 1
ATOM 665 N N . ASN A 1 94 ? 2.444 -2.159 14.348 1.00 96.81 94 ASN A N 1
ATOM 666 C CA . ASN A 1 94 ? 1.365 -3.080 14.704 1.00 96.81 94 ASN A CA 1
ATOM 667 C C . ASN A 1 94 ? 0.004 -2.352 14.644 1.00 96.81 94 ASN A C 1
ATOM 669 O O . ASN A 1 94 ? -0.254 -1.513 15.516 1.00 96.81 94 ASN A O 1
ATOM 673 N N . PRO A 1 95 ? -0.841 -2.617 13.632 1.00 95.12 95 PRO A N 1
ATOM 674 C CA . PRO A 1 95 ? -2.139 -1.964 13.497 1.00 95.12 95 PRO A CA 1
ATOM 675 C C . PRO A 1 95 ? -3.116 -2.391 14.594 1.00 95.12 95 PRO A C 1
ATOM 677 O O . PRO A 1 95 ? -3.238 -3.567 14.917 1.00 95.12 95 PRO A O 1
ATOM 680 N N . ALA A 1 96 ? -3.853 -1.430 15.153 1.00 93.81 96 ALA A N 1
ATOM 681 C CA . ALA A 1 96 ? -4.889 -1.748 16.127 1.00 93.81 96 ALA A CA 1
ATOM 682 C C . ALA A 1 96 ? -6.069 -2.487 15.457 1.00 93.81 96 ALA A C 1
ATOM 684 O O . ALA A 1 96 ? -6.440 -2.170 14.323 1.00 93.81 96 ALA A O 1
ATOM 685 N N . PRO A 1 97 ? -6.733 -3.427 16.149 1.00 91.38 97 PRO A N 1
ATOM 686 C CA . PRO A 1 97 ? -7.925 -4.072 15.620 1.00 91.38 97 PRO A CA 1
ATOM 687 C C . PRO A 1 97 ? -8.986 -3.059 15.167 1.00 91.38 97 PRO A C 1
ATOM 689 O O . PRO A 1 97 ? -9.316 -2.111 15.879 1.00 91.38 97 PRO A O 1
ATOM 692 N N . GLY A 1 98 ? -9.544 -3.278 13.975 1.00 90.88 98 GLY A N 1
ATOM 693 C CA . GLY A 1 98 ? -10.583 -2.417 13.400 1.00 90.88 98 GLY A CA 1
ATOM 694 C C . GLY A 1 98 ? -10.075 -1.190 12.635 1.00 90.88 98 GLY A C 1
ATOM 695 O O . GLY A 1 98 ? -10.903 -0.450 12.106 1.00 90.88 98 GLY A O 1
ATOM 696 N N . THR A 1 99 ? -8.759 -0.979 12.521 1.00 95.56 99 THR A N 1
ATOM 697 C CA . THR A 1 99 ? -8.194 0.057 11.640 1.00 95.56 99 THR A CA 1
ATOM 698 C C . THR A 1 99 ? -8.227 -0.352 10.165 1.00 95.56 99 THR A C 1
ATOM 700 O O . THR A 1 99 ? -8.531 -1.495 9.795 1.00 95.56 99 THR A O 1
ATOM 703 N N . VAL A 1 100 ? -7.931 0.629 9.314 1.00 97.62 100 VAL A N 1
ATOM 704 C CA . VAL A 1 100 ? -7.711 0.479 7.879 1.00 97.62 100 VAL A CA 1
ATOM 705 C C . VAL A 1 100 ? -6.240 0.740 7.587 1.00 97.62 100 VAL A C 1
ATOM 707 O O . VAL A 1 100 ? -5.693 1.774 7.972 1.00 97.62 100 VAL A O 1
ATOM 710 N N . GLU A 1 101 ? -5.630 -0.185 6.860 1.00 98.19 101 GLU A N 1
ATOM 711 C CA . GLU A 1 101 ? -4.255 -0.093 6.384 1.00 98.19 101 GLU A CA 1
ATOM 712 C C . GLU A 1 101 ? -4.257 0.343 4.918 1.00 98.19 101 GLU A C 1
ATOM 714 O O . GLU A 1 101 ? -5.067 -0.137 4.122 1.00 98.19 101 GLU A O 1
ATOM 719 N N . GLY A 1 102 ? -3.361 1.249 4.543 1.00 98.31 102 GLY A N 1
ATOM 720 C CA . GLY A 1 102 ? -3.332 1.865 3.220 1.00 98.31 102 GLY A CA 1
ATOM 721 C C . GLY A 1 102 ? -1.956 1.802 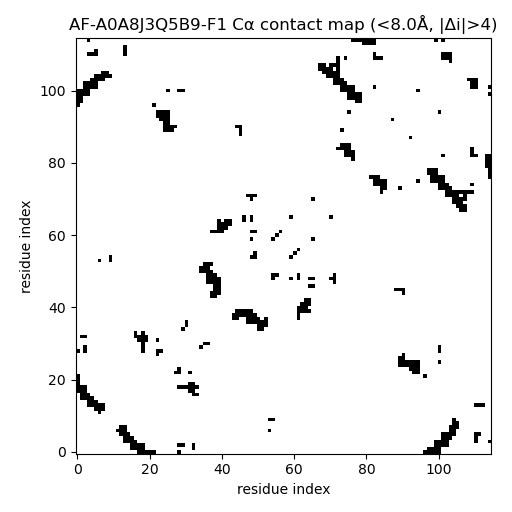2.572 1.00 98.31 102 GLY A C 1
ATOM 722 O O . GLY A 1 102 ? -0.933 2.017 3.218 1.00 98.31 102 GLY A O 1
ATOM 723 N N . TRP A 1 103 ? -1.942 1.558 1.267 1.00 98.62 103 TRP A N 1
ATOM 724 C CA . TRP A 1 103 ? -0.755 1.588 0.424 1.00 98.62 103 TRP A CA 1
ATOM 725 C C . TRP A 1 103 ? -1.051 2.416 -0.815 1.00 98.62 103 TRP A C 1
ATOM 727 O O . TRP A 1 103 ? -2.078 2.203 -1.454 1.00 98.62 103 TRP A O 1
ATOM 737 N N . ALA A 1 104 ? -0.169 3.344 -1.169 1.00 98.62 104 ALA A N 1
ATOM 738 C CA . ALA A 1 104 ? -0.345 4.172 -2.358 1.00 98.62 104 ALA A CA 1
ATOM 739 C C . ALA A 1 104 ? 0.976 4.349 -3.102 1.00 98.62 104 ALA A C 1
ATOM 741 O O . ALA A 1 104 ? 2.001 4.671 -2.488 1.00 98.62 104 ALA A O 1
ATOM 742 N N . PHE A 1 105 ? 0.954 4.139 -4.417 1.00 98.50 105 PHE A N 1
ATOM 743 C CA . PHE A 1 105 ? 2.130 4.346 -5.252 1.00 98.50 105 PHE A CA 1
ATOM 744 C C . PHE A 1 105 ? 2.271 5.806 -5.691 1.00 98.50 105 PHE A C 1
ATOM 746 O O . PHE A 1 105 ? 1.321 6.419 -6.173 1.00 98.50 10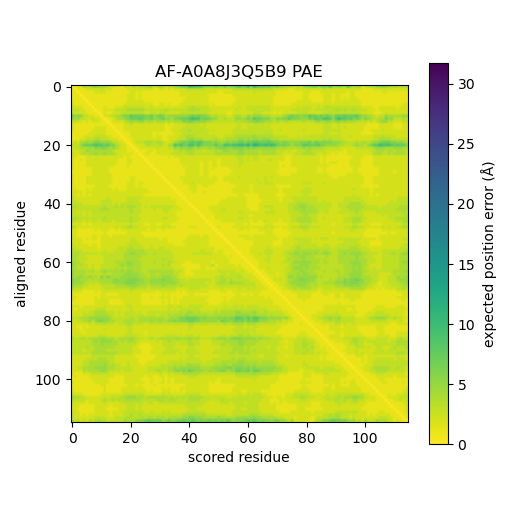5 PHE A O 1
ATOM 753 N N . GLY A 1 106 ? 3.480 6.355 -5.586 1.00 97.31 106 GLY A N 1
ATOM 754 C CA . GLY A 1 106 ? 3.810 7.676 -6.118 1.00 97.31 106 GLY A CA 1
ATOM 755 C C . GLY A 1 106 ? 4.851 8.392 -5.273 1.00 97.31 106 GLY A C 1
ATOM 756 O O . GLY A 1 106 ? 5.795 7.778 -4.781 1.00 97.31 106 GLY A O 1
ATOM 757 N N . SER A 1 107 ? 4.670 9.698 -5.090 1.00 96.38 107 SER A N 1
ATOM 758 C CA . SER A 1 107 ? 5.574 10.568 -4.330 1.00 96.38 107 SER A CA 1
ATOM 759 C C . SER A 1 107 ? 5.094 10.821 -2.894 1.00 96.38 107 SER A C 1
ATOM 761 O O . SER A 1 107 ? 5.226 11.933 -2.385 1.00 96.38 107 SER A O 1
ATOM 763 N N . GLY A 1 108 ? 4.489 9.818 -2.248 1.00 96.00 108 GLY A N 1
ATOM 764 C CA . GLY A 1 108 ? 4.011 9.928 -0.863 1.00 96.00 108 GLY A CA 1
ATOM 765 C C . GLY A 1 108 ? 2.652 10.605 -0.678 1.00 96.00 108 GLY A C 1
ATOM 766 O O . GLY A 1 108 ? 2.398 11.163 0.385 1.00 96.00 108 GLY A O 1
ATOM 767 N N . ALA A 1 109 ? 1.782 10.578 -1.691 1.00 97.56 109 ALA A N 1
ATOM 768 C CA . ALA A 1 109 ? 0.381 10.962 -1.530 1.00 97.56 109 ALA A CA 1
ATOM 769 C C . ALA A 1 109 ? -0.427 9.823 -0.882 1.00 97.56 109 ALA A C 1
ATOM 771 O O . ALA A 1 109 ? -0.119 8.649 -1.087 1.00 97.56 109 ALA A O 1
ATOM 772 N N . ALA A 1 110 ? -1.455 10.176 -0.106 1.00 98.19 110 ALA A N 1
ATOM 773 C CA . ALA A 1 110 ? -2.362 9.205 0.503 1.00 98.19 110 ALA A CA 1
ATOM 774 C C . ALA A 1 110 ? -3.182 8.452 -0.558 1.00 98.19 110 ALA A C 1
ATOM 776 O O . ALA A 1 110 ? -3.353 8.975 -1.665 1.00 98.19 110 ALA A O 1
ATOM 777 N N . PRO A 1 111 ? -3.738 7.266 -0.231 1.00 98.25 111 PRO A N 1
ATOM 778 C CA . PRO A 1 111 ? -4.731 6.627 -1.083 1.00 98.25 111 PRO A CA 1
ATOM 779 C C . PRO A 1 111 ? -5.853 7.611 -1.444 1.00 98.25 111 PRO A C 1
ATOM 781 O O . PRO A 1 111 ? -6.349 8.346 -0.590 1.00 98.25 111 PRO A O 1
ATOM 784 N N . SER A 1 112 ? -6.269 7.616 -2.709 1.00 97.50 112 SER A N 1
ATOM 785 C CA . SER A 1 112 ? -7.224 8.591 -3.265 1.00 97.50 112 SER A CA 1
ATOM 786 C C . SER A 1 112 ? -8.672 8.411 -2.792 1.00 97.50 112 SER A C 1
ATOM 788 O O . SER A 1 112 ? -9.540 9.225 -3.106 1.00 97.50 112 SER A O 1
ATOM 790 N N . VAL A 1 113 ? -8.946 7.356 -2.025 1.00 96.88 113 VAL A N 1
ATOM 791 C CA . VAL A 1 113 ? -10.260 7.050 -1.452 1.00 96.88 113 VAL A CA 1
ATOM 792 C C . VAL A 1 113 ? -10.262 7.288 0.050 1.00 96.88 113 VAL A C 1
ATOM 794 O O . VAL A 1 113 ? -9.239 7.113 0.705 1.00 96.88 113 VAL A O 1
ATOM 797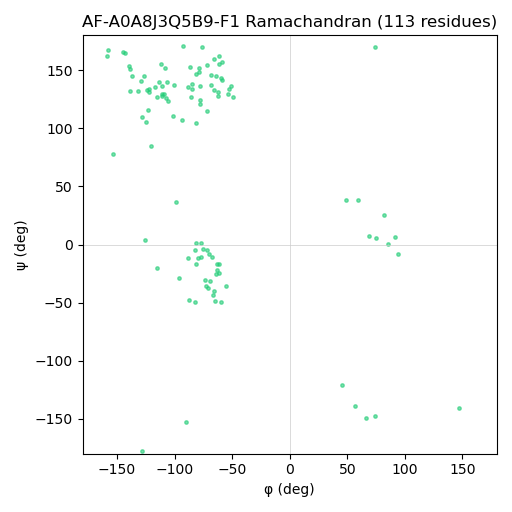 N N . ALA A 1 114 ? -11.426 7.608 0.615 1.00 95.38 114 ALA A N 1
ATOM 798 C CA . ALA A 1 114 ? -11.589 7.630 2.066 1.00 95.38 114 ALA A CA 1
ATOM 799 C C . ALA A 1 114 ? -11.292 6.236 2.672 1.00 95.38 114 ALA A C 1
ATOM 801 O O . ALA A 1 114 ? -11.638 5.236 2.028 1.00 95.38 114 ALA A O 1
ATOM 802 N N . PRO A 1 115 ? -10.671 6.154 3.863 1.00 91.50 115 PRO A N 1
ATOM 803 C CA . PRO A 1 115 ? -10.412 4.893 4.559 1.00 91.50 115 PRO A CA 1
ATOM 804 C C . PRO A 1 115 ? -11.667 4.033 4.754 1.00 91.50 115 PRO A C 1
ATOM 806 O O . PRO A 1 115 ? -12.632 4.518 5.389 1.00 91.50 115 PRO A O 1
#

InterPro domains:
  IPR047703 SCO2322-like domain [PF28005] (69-106)

Mean predicted aligned error: 2.45 Å

Radius of gyration: 12.86 Å; Cα contacts (8 Å, |Δi|>4): 276; chains: 1; bounding box: 34×23×33 Å